Protein AF-A0AB35UE57-F1 (afdb_monomer)

Structure (mmCIF, N/CA/C/O backbone):
data_AF-A0AB35UE57-F1
#
_entry.id   AF-A0AB35UE57-F1
#
loop_
_atom_site.group_PDB
_atom_site.id
_atom_site.type_symbol
_atom_site.label_atom_id
_atom_site.label_alt_id
_atom_site.label_comp_id
_atom_site.label_asym_id
_atom_site.label_entity_id
_atom_site.label_seq_id
_atom_site.pdbx_PDB_ins_code
_atom_site.Cartn_x
_atom_site.Cartn_y
_atom_site.Cartn_z
_atom_site.occupancy
_atom_site.B_iso_or_equiv
_atom_site.auth_seq_id
_atom_site.auth_comp_id
_atom_site.auth_asym_id
_atom_site.auth_atom_id
_atom_site.pdbx_PDB_model_num
ATOM 1 N N . MET A 1 1 ? -10.756 21.171 -2.609 1.00 36.97 1 MET A N 1
ATOM 2 C CA . MET A 1 1 ? -9.828 20.360 -3.426 1.00 36.97 1 MET A CA 1
ATOM 3 C C . MET A 1 1 ? -8.433 20.462 -2.804 1.00 36.97 1 MET A C 1
ATOM 5 O O . MET A 1 1 ? -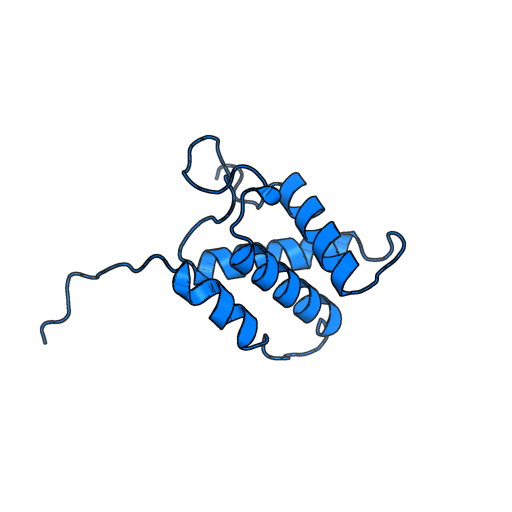7.517 20.958 -3.438 1.00 36.97 1 MET A O 1
ATOM 9 N N . GLY A 1 2 ? -8.303 20.120 -1.518 1.00 43.03 2 GLY A N 1
ATOM 10 C CA . GLY A 1 2 ? -7.042 20.273 -0.784 1.00 43.03 2 GLY A CA 1
ATOM 11 C C . GLY A 1 2 ? -6.183 19.039 -1.002 1.00 43.03 2 GLY A C 1
ATOM 12 O O . GLY A 1 2 ? -6.700 17.950 -0.810 1.00 43.03 2 GLY A O 1
ATOM 13 N N . GLU A 1 3 ? -4.960 19.218 -1.496 1.00 49.31 3 GLU A N 1
ATOM 14 C CA . GLU A 1 3 ? -3.816 18.286 -1.436 1.00 49.31 3 GLU A CA 1
ATOM 15 C C . GLU A 1 3 ? -4.163 16.783 -1.299 1.00 49.31 3 GLU A C 1
ATOM 17 O O . GLU A 1 3 ? -3.743 16.106 -0.371 1.00 49.31 3 GLU A O 1
ATOM 22 N N . GLN A 1 4 ? -4.962 16.242 -2.232 1.00 60.00 4 GLN A N 1
ATOM 23 C CA . GLN A 1 4 ? -5.557 14.893 -2.123 1.00 60.00 4 GLN A CA 1
ATOM 24 C C . GLN A 1 4 ? -4.578 13.747 -2.439 1.00 60.00 4 GLN A C 1
ATOM 26 O O . GLN A 1 4 ? -4.953 12.575 -2.406 1.00 60.00 4 GLN A O 1
ATOM 31 N N . GLY A 1 5 ? -3.336 14.068 -2.796 1.00 80.25 5 GLY A N 1
ATOM 32 C CA . GLY A 1 5 ? -2.329 13.092 -3.201 1.00 80.25 5 GLY A CA 1
ATOM 33 C C . GLY A 1 5 ? -1.622 12.455 -2.010 1.00 80.25 5 GLY A C 1
ATOM 34 O O . GLY A 1 5 ? -1.528 13.044 -0.940 1.00 80.25 5 GLY A O 1
ATOM 35 N N . VAL A 1 6 ? -1.096 11.248 -2.206 1.00 90.69 6 VAL A N 1
ATOM 36 C CA . VAL A 1 6 ? -0.137 10.648 -1.267 1.00 90.69 6 VAL A CA 1
ATOM 37 C C . VAL A 1 6 ? 1.059 11.606 -1.104 1.00 90.69 6 VAL A C 1
ATOM 39 O O . VAL A 1 6 ? 1.561 12.090 -2.125 1.00 90.69 6 VAL A O 1
ATOM 42 N N . PRO A 1 7 ? 1.537 11.893 0.123 1.00 92.81 7 PRO A N 1
ATOM 43 C CA . PRO A 1 7 ? 2.680 12.780 0.329 1.00 92.81 7 PRO A CA 1
ATOM 44 C C . PRO A 1 7 ? 3.923 12.301 -0.429 1.00 92.81 7 PRO A C 1
ATOM 46 O O . PRO A 1 7 ? 4.253 11.116 -0.410 1.00 92.81 7 PRO A O 1
ATOM 49 N N . VAL A 1 8 ? 4.654 13.224 -1.065 1.00 92.69 8 VAL A N 1
ATOM 50 C CA . VAL A 1 8 ? 5.826 12.880 -1.896 1.00 92.69 8 VAL A CA 1
ATOM 51 C C . VAL A 1 8 ? 6.929 12.160 -1.112 1.00 92.69 8 VAL A C 1
ATOM 53 O O . VAL A 1 8 ? 7.566 11.264 -1.657 1.00 92.69 8 VAL A O 1
ATOM 56 N N . GLY A 1 9 ? 7.116 12.501 0.170 1.00 94.25 9 GLY A N 1
ATOM 57 C CA . GLY A 1 9 ? 8.063 11.814 1.055 1.00 94.25 9 GLY A CA 1
ATOM 58 C C . GLY A 1 9 ? 7.691 10.346 1.264 1.00 94.25 9 GLY A C 1
ATOM 59 O O . GLY A 1 9 ? 8.524 9.470 1.061 1.00 94.25 9 GLY A O 1
ATOM 60 N N . VAL A 1 10 ? 6.408 10.067 1.518 1.00 95.94 10 VAL A N 1
ATOM 61 C CA . VAL A 1 10 ? 5.905 8.691 1.639 1.00 95.94 10 VAL A CA 1
ATOM 62 C C . VAL A 1 10 ? 6.071 7.925 0.328 1.00 95.94 10 VAL A C 1
ATOM 64 O O . VAL A 1 10 ? 6.476 6.765 0.340 1.00 95.94 10 VAL A O 1
ATOM 67 N N . ILE A 1 11 ? 5.788 8.557 -0.819 1.00 96.75 11 ILE A N 1
ATOM 68 C CA . ILE A 1 11 ? 6.014 7.916 -2.123 1.00 96.75 11 ILE A CA 1
ATOM 69 C C . ILE A 1 11 ? 7.495 7.553 -2.278 1.00 96.75 11 ILE A C 1
ATOM 71 O O . ILE A 1 11 ? 7.797 6.452 -2.728 1.00 96.75 11 ILE A O 1
ATOM 75 N N . ALA A 1 12 ? 8.419 8.440 -1.901 1.00 96.44 12 ALA A N 1
ATOM 76 C CA . ALA A 1 12 ? 9.853 8.179 -1.998 1.00 96.44 12 ALA A CA 1
ATOM 77 C C . ALA A 1 12 ? 10.300 7.008 -1.101 1.00 96.44 12 ALA A C 1
ATOM 79 O O . ALA A 1 12 ? 11.072 6.160 -1.550 1.00 96.44 12 ALA A O 1
ATOM 80 N N . GLU A 1 13 ? 9.777 6.919 0.122 1.00 97.31 13 GLU A N 1
ATOM 81 C CA . GLU A 1 13 ? 10.051 5.818 1.059 1.00 97.31 13 GLU A CA 1
ATOM 82 C C . GLU A 1 13 ? 9.481 4.481 0.548 1.00 97.31 13 GLU A C 1
ATOM 84 O O . GLU A 1 13 ? 10.183 3.467 0.523 1.00 97.31 13 GLU A O 1
ATOM 89 N N . ALA A 1 14 ? 8.256 4.483 0.016 1.00 97.25 14 ALA A N 1
ATOM 90 C CA . ALA A 1 14 ? 7.662 3.305 -0.618 1.00 97.25 14 ALA A CA 1
ATOM 91 C C . ALA A 1 14 ? 8.426 2.870 -1.886 1.00 97.25 14 ALA A C 1
ATOM 93 O O . ALA A 1 14 ? 8.593 1.672 -2.139 1.00 97.25 14 ALA A O 1
ATOM 94 N N . VAL A 1 15 ? 8.938 3.827 -2.673 1.00 97.88 15 VAL A N 1
ATOM 95 C CA . VAL A 1 15 ? 9.823 3.548 -3.815 1.00 97.88 15 VAL A CA 1
ATOM 96 C C . VAL A 1 15 ? 11.108 2.879 -3.339 1.00 97.88 15 VAL A C 1
ATOM 98 O O . VAL A 1 15 ? 11.517 1.893 -3.949 1.00 97.88 15 VAL A O 1
ATOM 101 N N . ALA A 1 16 ? 11.730 3.359 -2.260 1.00 96.75 16 ALA A N 1
ATOM 102 C CA . ALA A 1 16 ? 12.938 2.744 -1.710 1.00 96.75 16 ALA A CA 1
ATOM 103 C C . ALA A 1 16 ? 12.695 1.275 -1.314 1.00 96.75 16 ALA A C 1
ATOM 105 O O . ALA A 1 16 ? 13.428 0.397 -1.771 1.00 96.75 16 ALA A O 1
ATOM 106 N N . ALA A 1 17 ? 11.610 0.995 -0.585 1.00 97.19 17 ALA A N 1
ATOM 107 C CA . ALA A 1 17 ? 11.230 -0.369 -0.208 1.00 97.19 17 ALA A CA 1
ATOM 108 C C . ALA A 1 17 ? 10.941 -1.267 -1.429 1.00 97.19 17 ALA A C 1
ATOM 110 O O . ALA A 1 17 ? 11.347 -2.428 -1.485 1.00 97.19 17 ALA A O 1
ATOM 111 N N . THR A 1 18 ? 10.267 -0.730 -2.450 1.00 98.06 18 THR A N 1
ATOM 112 C CA . THR A 1 18 ? 9.941 -1.483 -3.675 1.00 98.06 18 THR A CA 1
ATOM 113 C C . THR A 1 18 ? 11.190 -1.813 -4.486 1.00 98.06 18 THR A C 1
ATOM 115 O O . THR A 1 18 ? 11.318 -2.917 -5.015 1.00 98.06 18 THR A O 1
ATOM 118 N N . ARG A 1 19 ? 12.146 -0.883 -4.560 1.00 97.38 19 ARG A N 1
ATOM 119 C CA . ARG A 1 19 ? 13.429 -1.114 -5.235 1.00 97.38 19 ARG A CA 1
ATOM 120 C C . ARG A 1 19 ? 14.250 -2.199 -4.561 1.00 97.38 19 ARG A C 1
ATOM 122 O O . ARG A 1 19 ? 14.887 -2.973 -5.268 1.00 97.38 19 ARG A O 1
ATOM 129 N N . GLU A 1 20 ? 14.224 -2.259 -3.233 1.00 96.50 20 GLU A N 1
ATOM 130 C CA . GLU A 1 20 ? 14.887 -3.321 -2.476 1.00 96.50 20 GLU A CA 1
ATOM 131 C C . GLU A 1 20 ? 14.329 -4.698 -2.862 1.00 96.50 20 GLU A C 1
ATOM 133 O O . GLU A 1 20 ? 15.094 -5.602 -3.205 1.00 96.50 20 GLU A O 1
ATOM 138 N N . VAL A 1 21 ? 12.999 -4.835 -2.920 1.00 95.25 21 VAL A N 1
ATOM 139 C CA . VAL A 1 21 ? 12.333 -6.081 -3.339 1.00 95.25 21 VAL A CA 1
ATOM 140 C C . VAL A 1 21 ? 12.676 -6.460 -4.782 1.00 95.25 21 VAL A C 1
ATOM 142 O O . VAL A 1 21 ? 13.000 -7.618 -5.050 1.00 95.25 21 VAL A O 1
ATOM 145 N N . LEU A 1 22 ? 12.638 -5.493 -5.701 1.00 96.12 22 LEU A N 1
ATOM 146 C CA . LEU A 1 22 ? 12.939 -5.706 -7.122 1.00 96.12 22 LEU A CA 1
ATOM 147 C C . LEU A 1 22 ? 14.444 -5.820 -7.418 1.00 96.12 22 LEU A C 1
ATOM 149 O O . LEU A 1 22 ? 14.822 -6.112 -8.551 1.00 96.12 22 LEU A O 1
ATOM 153 N N . ARG A 1 23 ? 15.309 -5.586 -6.420 1.00 96.38 23 ARG A N 1
ATOM 154 C CA . ARG A 1 23 ? 16.774 -5.522 -6.565 1.00 96.38 23 ARG A CA 1
ATOM 155 C C . ARG A 1 23 ? 17.222 -4.541 -7.658 1.00 96.38 23 ARG A C 1
ATOM 157 O O . ARG A 1 23 ? 18.132 -4.830 -8.430 1.00 96.38 23 ARG A O 1
ATOM 164 N N . LEU A 1 24 ? 16.565 -3.383 -7.736 1.00 94.44 24 LEU A N 1
ATOM 165 C CA . LEU A 1 24 ? 16.864 -2.355 -8.735 1.00 94.44 24 LEU A CA 1
ATOM 166 C C . LEU A 1 24 ? 17.958 -1.398 -8.258 1.00 94.44 24 LEU A C 1
ATOM 168 O O . LEU A 1 24 ? 17.843 -0.762 -7.207 1.00 94.44 24 LEU A O 1
ATOM 172 N N . GLU A 1 25 ? 18.947 -1.168 -9.116 1.00 91.56 25 GLU A N 1
ATOM 173 C CA . GLU A 1 25 ? 20.021 -0.186 -8.932 1.00 91.56 25 GLU A CA 1
ATOM 174 C C . GLU A 1 25 ? 19.817 1.044 -9.846 1.00 91.56 25 GLU A C 1
ATOM 176 O O . GLU A 1 25 ? 19.084 0.992 -10.833 1.00 91.56 25 GLU A O 1
ATOM 181 N N . GLY A 1 26 ? 20.400 2.199 -9.506 1.00 88.56 26 GLY A N 1
ATOM 182 C CA . GLY A 1 26 ? 20.331 3.417 -10.339 1.00 88.56 26 GLY A CA 1
ATOM 183 C C . GLY A 1 26 ? 18.976 4.149 -10.344 1.00 88.56 26 GLY A C 1
ATOM 184 O O . GLY A 1 26 ? 18.132 3.914 -9.498 1.00 88.56 26 GLY A O 1
ATOM 185 N N . SER A 1 27 ? 18.740 5.088 -11.263 1.00 86.50 27 SER A N 1
ATOM 186 C CA . SER A 1 27 ? 17.525 5.938 -11.262 1.00 86.50 27 SER A CA 1
ATOM 187 C C . SER A 1 27 ? 16.694 5.868 -12.544 1.00 86.50 27 SER A C 1
ATOM 189 O O . SER A 1 27 ? 15.670 6.551 -12.653 1.00 86.50 27 SER A O 1
ATOM 191 N N . ALA A 1 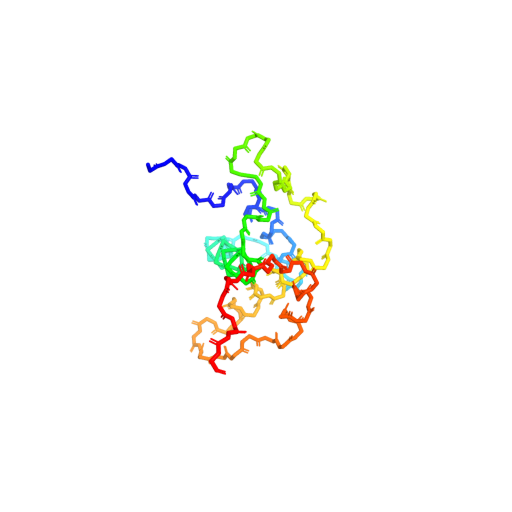28 ? 17.096 5.020 -13.496 1.00 82.25 28 ALA A N 1
ATOM 192 C CA . ALA A 1 28 ? 16.248 4.670 -14.625 1.00 82.25 28 ALA A CA 1
ATOM 193 C C . ALA A 1 28 ? 14.912 4.150 -14.066 1.00 82.25 28 ALA A C 1
ATOM 195 O O . ALA A 1 28 ? 14.897 3.370 -13.123 1.00 82.25 28 ALA A O 1
ATOM 196 N N . GLU A 1 29 ? 13.792 4.666 -14.570 1.00 91.69 29 GLU A N 1
ATOM 197 C CA . GLU A 1 29 ? 12.430 4.314 -14.125 1.00 91.69 29 GLU A CA 1
ATOM 198 C C . GLU A 1 29 ? 11.976 4.856 -12.754 1.00 91.69 29 GLU A C 1
ATOM 200 O O . GLU A 1 29 ? 10.866 4.541 -12.324 1.00 91.69 29 GLU A O 1
ATOM 205 N N . ALA A 1 30 ?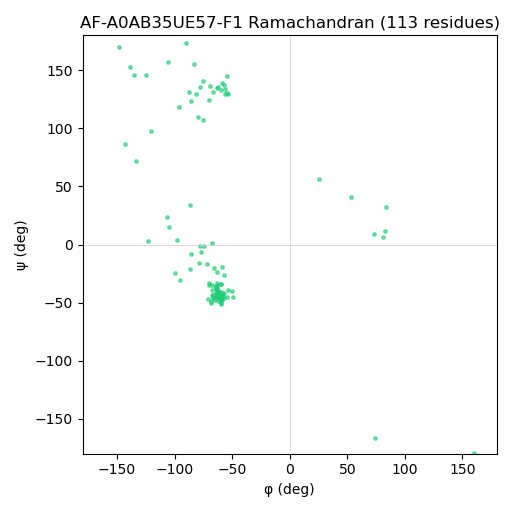 12.721 5.761 -12.105 1.00 93.12 30 ALA A N 1
ATOM 206 C CA . ALA A 1 30 ? 12.283 6.378 -10.841 1.00 93.12 30 ALA A CA 1
ATOM 207 C C . ALA A 1 30 ? 10.882 7.024 -10.933 1.00 93.12 30 ALA A C 1
ATOM 209 O O . ALA A 1 30 ? 10.060 6.884 -10.028 1.00 93.12 30 ALA A O 1
ATOM 210 N N . ALA A 1 31 ? 10.575 7.674 -12.060 1.00 94.19 31 ALA A N 1
ATOM 211 C CA . ALA A 1 31 ? 9.260 8.269 -12.297 1.00 94.19 31 ALA A CA 1
ATOM 212 C C . ALA A 1 31 ? 8.141 7.222 -12.446 1.00 94.19 31 ALA A C 1
ATOM 214 O O . ALA A 1 31 ? 7.009 7.470 -12.033 1.00 94.19 31 ALA A O 1
ATOM 215 N N . LEU A 1 32 ? 8.438 6.060 -13.040 1.00 95.69 32 LEU A N 1
ATOM 216 C CA . LEU A 1 32 ? 7.479 4.961 -13.148 1.00 95.69 32 LEU A CA 1
ATOM 217 C C . LEU A 1 32 ? 7.240 4.328 -11.775 1.00 95.69 32 LEU A C 1
ATOM 219 O O . LEU A 1 32 ? 6.085 4.183 -11.382 1.00 95.69 32 LEU A O 1
ATOM 223 N N . LEU A 1 33 ? 8.312 4.043 -11.030 1.00 96.94 33 LEU A N 1
ATOM 224 C CA . LEU A 1 33 ? 8.242 3.537 -9.658 1.00 96.94 33 LEU A CA 1
ATOM 225 C C . LEU A 1 33 ? 7.408 4.450 -8.754 1.00 96.94 33 LEU A C 1
ATOM 227 O O . LEU A 1 33 ? 6.527 3.966 -8.047 1.00 96.94 33 LEU A O 1
ATOM 231 N N . GLY A 1 34 ? 7.612 5.768 -8.834 1.00 97.12 34 GLY A N 1
ATOM 232 C CA . GLY A 1 34 ? 6.805 6.736 -8.089 1.00 97.12 34 GLY A CA 1
ATOM 233 C C . GLY A 1 34 ? 5.310 6.634 -8.407 1.00 97.12 34 GLY A C 1
ATOM 234 O O . GLY A 1 34 ? 4.485 6.627 -7.493 1.00 97.12 34 GLY A O 1
ATOM 235 N N . ARG A 1 35 ? 4.946 6.479 -9.689 1.00 96.94 35 ARG A N 1
ATOM 236 C CA . ARG A 1 35 ? 3.541 6.310 -10.100 1.00 96.94 35 ARG A CA 1
ATOM 237 C C . ARG A 1 35 ? 2.933 5.003 -9.593 1.00 96.94 35 ARG A C 1
ATOM 239 O O . ARG A 1 35 ? 1.825 5.039 -9.063 1.00 96.94 35 ARG A O 1
ATOM 246 N N . VAL A 1 36 ? 3.628 3.871 -9.728 1.00 97.00 36 VAL A N 1
ATOM 247 C CA . VAL A 1 36 ? 3.085 2.572 -9.280 1.00 97.00 36 VAL A CA 1
ATOM 248 C C . VAL A 1 36 ? 3.020 2.468 -7.755 1.00 97.00 36 VAL A C 1
ATOM 250 O O . VAL A 1 36 ? 2.060 1.902 -7.242 1.00 97.00 36 VAL A O 1
ATOM 253 N N . CYS A 1 37 ? 3.956 3.078 -7.018 1.00 98.12 37 CYS A N 1
ATOM 254 C CA . CYS A 1 37 ? 3.891 3.142 -5.553 1.00 98.12 37 CYS A CA 1
ATOM 255 C C . CYS A 1 37 ? 2.713 4.003 -5.086 1.00 98.12 37 CYS A C 1
ATOM 257 O O . CYS A 1 37 ? 1.947 3.580 -4.222 1.00 98.12 37 CYS A O 1
ATOM 259 N N . ALA A 1 38 ? 2.506 5.175 -5.698 1.00 97.25 38 ALA A N 1
ATOM 260 C CA . ALA A 1 38 ? 1.338 6.004 -5.410 1.00 97.25 38 ALA A CA 1
ATOM 261 C C . ALA A 1 38 ? 0.025 5.256 -5.705 1.00 97.25 38 ALA A C 1
ATOM 263 O O . ALA A 1 38 ? -0.891 5.275 -4.883 1.00 97.25 38 ALA A O 1
ATOM 264 N N . ALA A 1 39 ? -0.054 4.546 -6.836 1.00 96.56 39 ALA A N 1
ATOM 265 C CA . ALA A 1 39 ? -1.213 3.724 -7.176 1.00 96.56 39 ALA A CA 1
ATOM 266 C C . ALA A 1 39 ? -1.438 2.596 -6.156 1.00 96.56 39 ALA A C 1
ATOM 268 O O . ALA A 1 39 ? -2.561 2.410 -5.696 1.00 96.56 39 ALA A O 1
ATOM 269 N N . ALA A 1 40 ? -0.385 1.882 -5.751 1.00 98.00 40 ALA A N 1
ATOM 270 C CA . ALA A 1 40 ? -0.479 0.808 -4.768 1.00 98.00 40 ALA A CA 1
ATOM 271 C C . ALA A 1 40 ? -0.967 1.307 -3.396 1.00 98.00 40 ALA A C 1
ATOM 273 O O . ALA A 1 40 ? -1.801 0.651 -2.770 1.00 98.00 40 ALA A O 1
ATOM 274 N N . ILE A 1 41 ? -0.509 2.485 -2.958 1.00 98.06 41 ILE A N 1
ATOM 275 C CA . ILE A 1 41 ? -0.990 3.134 -1.730 1.00 98.06 41 ILE A CA 1
ATOM 276 C C . ILE A 1 41 ? -2.480 3.462 -1.849 1.00 98.06 41 ILE A C 1
ATOM 278 O O . ILE A 1 41 ? -3.253 3.086 -0.973 1.00 98.06 41 ILE A O 1
ATOM 282 N N . LEU A 1 42 ? -2.910 4.088 -2.947 1.00 96.62 42 LEU A N 1
ATOM 283 C CA . LEU A 1 42 ? -4.323 4.428 -3.157 1.00 96.62 42 LEU A CA 1
ATOM 284 C C . LEU A 1 42 ? -5.219 3.180 -3.233 1.00 96.62 42 LEU A C 1
ATOM 286 O O . LEU A 1 42 ? -6.323 3.175 -2.688 1.00 96.62 42 LEU A O 1
ATOM 290 N N . VAL A 1 43 ? -4.744 2.103 -3.863 1.00 97.06 43 VAL A N 1
ATOM 291 C CA . VAL A 1 43 ? -5.450 0.812 -3.899 1.00 97.06 43 VAL A CA 1
ATOM 292 C C . VAL A 1 43 ? -5.562 0.212 -2.496 1.00 97.06 43 VAL A C 1
ATOM 294 O O . VAL A 1 43 ? -6.630 -0.280 -2.127 1.00 97.06 43 VAL A O 1
ATOM 297 N N . CYS A 1 44 ? -4.497 0.283 -1.694 1.00 98.06 44 CYS A N 1
ATOM 298 C CA . CYS A 1 44 ? -4.530 -0.144 -0.300 1.00 98.06 44 CYS A CA 1
ATOM 299 C C . CYS A 1 44 ? -5.564 0.660 0.496 1.00 98.06 44 CYS A C 1
ATOM 301 O O . CYS A 1 44 ? -6.439 0.064 1.121 1.00 98.06 44 CYS A O 1
ATOM 303 N N . GLU A 1 45 ? -5.527 1.992 0.410 1.00 96.50 45 GLU A N 1
ATOM 304 C CA . GLU A 1 45 ? -6.467 2.894 1.088 1.00 96.50 45 GLU A CA 1
ATOM 305 C C . GLU A 1 45 ? -7.924 2.602 0.706 1.00 96.50 45 GLU A C 1
ATOM 307 O O . GLU A 1 45 ? -8.800 2.546 1.576 1.00 96.50 45 GLU A O 1
ATOM 312 N N . ALA A 1 46 ? -8.188 2.339 -0.576 1.00 95.81 46 ALA A N 1
ATOM 313 C CA . ALA A 1 46 ? -9.507 1.932 -1.052 1.00 95.81 46 ALA A CA 1
ATOM 314 C C . ALA A 1 46 ? -9.945 0.583 -0.459 1.00 95.81 46 ALA A C 1
ATOM 316 O O . ALA A 1 46 ? -11.093 0.431 -0.037 1.00 95.81 46 ALA A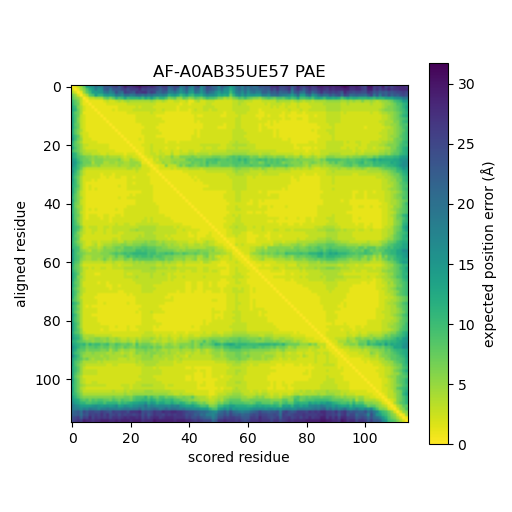 O 1
ATOM 317 N N . PHE A 1 47 ? -9.035 -0.390 -0.382 1.00 96.56 47 PHE A N 1
ATOM 318 C CA . PHE A 1 47 ? -9.317 -1.705 0.188 1.00 96.56 47 PHE A CA 1
ATOM 319 C C . PHE A 1 47 ? -9.571 -1.648 1.703 1.00 96.56 47 PHE A C 1
ATOM 321 O O . PHE A 1 47 ? -10.506 -2.292 2.199 1.00 96.56 47 PHE A O 1
ATOM 328 N N . VAL A 1 48 ? -8.754 -0.883 2.439 1.00 95.94 48 VAL A N 1
ATOM 329 C CA . VAL A 1 48 ? -8.874 -0.731 3.897 1.00 95.94 48 VAL A CA 1
ATOM 330 C C . VAL A 1 48 ? -9.978 0.244 4.309 1.00 95.94 48 VAL A C 1
ATOM 332 O O . VAL A 1 48 ? -10.413 0.216 5.457 1.00 95.94 48 VAL A O 1
ATOM 335 N N . GLY A 1 49 ? -10.480 1.074 3.393 1.00 94.81 49 GLY A N 1
ATOM 336 C CA . GLY A 1 49 ? -11.569 2.015 3.655 1.00 94.81 49 GLY A CA 1
ATOM 337 C C . GLY A 1 49 ? -11.115 3.338 4.284 1.00 94.81 49 GLY A C 1
ATOM 338 O O . GLY A 1 49 ? -11.845 3.914 5.093 1.00 94.81 49 GLY A O 1
ATOM 339 N N . GLY A 1 50 ? -9.915 3.820 3.954 1.00 92.88 50 GLY A N 1
ATOM 340 C CA . GLY A 1 50 ? -9.442 5.169 4.284 1.00 92.88 50 GLY A CA 1
ATOM 341 C C . GLY A 1 50 ? -7.921 5.307 4.240 1.00 92.88 50 GLY A C 1
ATOM 342 O O . GLY A 1 50 ? -7.219 4.340 3.966 1.00 92.88 50 GLY A O 1
ATOM 343 N N . ALA A 1 51 ? -7.423 6.510 4.535 1.00 94.31 51 ALA A N 1
ATOM 344 C CA . ALA A 1 51 ? -5.998 6.820 4.465 1.00 94.31 51 ALA A CA 1
ATOM 345 C C . ALA A 1 51 ? -5.159 5.919 5.387 1.00 94.31 51 ALA A C 1
ATOM 347 O O . ALA A 1 51 ? -5.572 5.638 6.522 1.00 94.31 51 ALA A O 1
ATOM 348 N N . ILE A 1 52 ? -4.00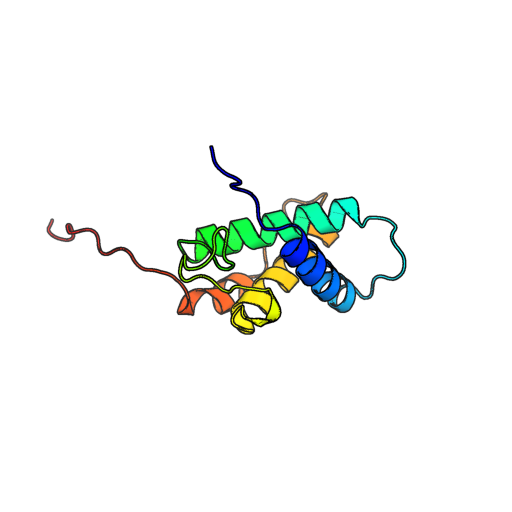0 5.481 4.882 1.00 95.75 52 ILE A N 1
ATOM 349 C CA . ILE A 1 52 ? -2.994 4.730 5.653 1.00 95.75 52 ILE A CA 1
ATOM 350 C C . ILE A 1 52 ? -1.854 5.632 6.129 1.00 95.75 52 ILE A C 1
ATOM 352 O O . ILE A 1 52 ? -1.254 5.336 7.156 1.00 95.75 52 ILE A O 1
ATOM 356 N N . VAL A 1 53 ? -1.617 6.751 5.436 1.00 95.12 53 VAL A N 1
ATOM 357 C CA . VAL A 1 53 ? -0.694 7.818 5.849 1.00 95.12 53 VAL A CA 1
ATOM 358 C C . VAL A 1 53 ? -1.400 9.167 5.889 1.00 95.12 53 VAL A C 1
ATOM 360 O O . VAL A 1 53 ? -2.289 9.431 5.073 1.00 95.12 53 VAL A O 1
ATOM 363 N N . ALA A 1 54 ? -0.995 10.015 6.826 1.00 92.50 54 ALA A N 1
ATOM 364 C CA . ALA A 1 54 ? -1.609 11.305 7.072 1.00 92.50 54 ALA A CA 1
ATOM 365 C C . ALA A 1 54 ? -1.471 12.221 5.852 1.00 92.50 54 ALA A C 1
ATOM 367 O O . ALA A 1 54 ? -0.410 12.320 5.229 1.00 92.50 54 ALA A O 1
ATOM 368 N N . ARG A 1 55 ? -2.569 12.883 5.488 1.00 88.50 55 ARG A N 1
ATOM 369 C CA . ARG A 1 55 ? -2.582 13.983 4.507 1.00 88.50 55 ARG A CA 1
ATOM 370 C C . ARG A 1 55 ? -2.499 15.328 5.208 1.00 88.50 55 ARG A C 1
ATOM 372 O O . ARG A 1 55 ? -1.950 16.280 4.666 1.00 88.50 55 ARG A O 1
ATOM 379 N N . VAL A 1 56 ? -3.040 15.385 6.419 1.00 84.56 56 VAL A N 1
ATOM 380 C CA . VAL A 1 56 ? -2.975 16.536 7.313 1.00 84.56 56 VAL A CA 1
ATOM 381 C C . VAL A 1 56 ? -2.630 16.046 8.713 1.00 84.56 56 VAL A C 1
ATOM 383 O O . VAL A 1 56 ? -3.035 14.955 9.114 1.00 84.56 56 VAL A O 1
ATOM 386 N N . ALA A 1 57 ? -1.879 16.850 9.465 1.00 80.81 57 ALA A N 1
ATOM 387 C CA . ALA A 1 57 ? -1.495 16.497 10.827 1.00 80.81 57 ALA A CA 1
ATOM 388 C C . ALA A 1 57 ? -2.740 16.208 11.688 1.00 80.81 57 ALA A C 1
ATOM 390 O O . ALA A 1 57 ? -3.676 17.010 11.726 1.00 80.81 57 ALA A O 1
ATOM 391 N N . GLY A 1 58 ? -2.738 15.064 12.379 1.00 80.44 58 GLY A N 1
ATOM 392 C CA . GLY A 1 58 ? -3.815 14.669 13.290 1.00 80.44 58 GLY A CA 1
ATOM 393 C C . GLY A 1 58 ? -5.041 14.001 12.652 1.00 80.44 58 GLY A C 1
ATOM 394 O O . GLY A 1 58 ? -6.040 13.828 13.347 1.00 80.44 58 GLY A O 1
ATOM 395 N N . ASP A 1 59 ? -5.000 13.587 11.378 1.00 85.00 59 ASP A N 1
ATOM 396 C CA . ASP A 1 59 ? -6.112 12.855 10.733 1.00 85.00 59 ASP A CA 1
ATOM 397 C C . ASP A 1 59 ? -6.258 11.379 11.171 1.00 85.00 59 ASP A C 1
ATOM 399 O O . ASP A 1 59 ? -7.187 10.684 10.750 1.00 85.00 59 ASP A O 1
ATOM 403 N N . GLY A 1 60 ? -5.369 10.905 12.050 1.00 84.88 60 GLY A N 1
ATOM 404 C CA . GLY A 1 60 ? -5.395 9.559 12.622 1.00 84.88 60 GLY A CA 1
ATOM 405 C C . GLY A 1 60 ? -4.807 8.469 11.722 1.00 84.88 60 GLY A C 1
ATOM 406 O O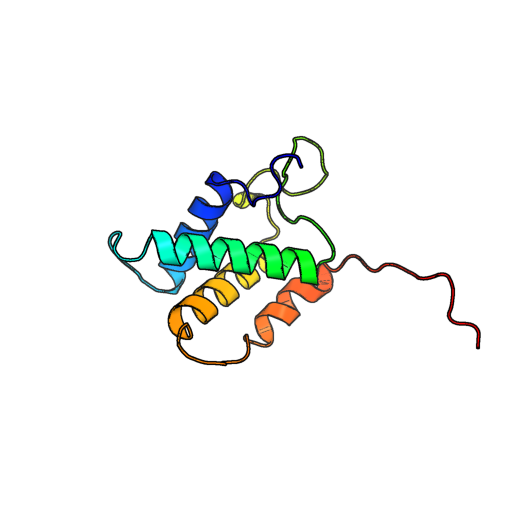 . GLY A 1 60 ? -4.907 7.289 12.070 1.00 84.88 60 GLY A O 1
ATOM 407 N N . ALA A 1 61 ? -4.212 8.827 10.581 1.00 92.62 61 ALA A N 1
ATOM 408 C CA . ALA A 1 61 ? -3.373 7.931 9.791 1.00 92.62 61 ALA A CA 1
ATOM 409 C C . ALA A 1 61 ? -1.892 8.029 10.217 1.00 92.62 61 ALA A C 1
ATOM 411 O O . ALA A 1 61 ? -1.525 8.845 11.061 1.00 92.62 61 ALA A O 1
ATOM 412 N N . ALA A 1 62 ? -1.033 7.162 9.672 1.00 94.88 62 ALA A N 1
ATOM 413 C CA . ALA A 1 62 ? 0.388 7.151 10.016 1.00 94.88 62 ALA A CA 1
ATOM 414 C C . ALA A 1 62 ? 1.092 8.432 9.535 1.00 94.88 62 ALA A C 1
ATOM 416 O O . ALA A 1 62 ? 0.963 8.810 8.375 1.00 94.88 62 ALA A O 1
ATOM 417 N N . GLU A 1 63 ? 1.864 9.094 10.397 1.00 92.62 63 GLU A N 1
ATOM 418 C CA . GLU A 1 63 ? 2.528 10.361 10.038 1.00 92.62 63 GLU A CA 1
ATOM 419 C C . GLU A 1 63 ? 3.704 10.191 9.060 1.00 92.62 63 GLU A C 1
ATOM 421 O O . GLU A 1 63 ? 4.122 11.150 8.415 1.00 92.62 63 GLU A O 1
ATOM 426 N N . SER A 1 64 ? 4.218 8.971 8.915 1.00 93.00 64 SER A N 1
ATOM 427 C CA . SER A 1 64 ? 5.296 8.607 7.993 1.00 93.00 64 SER A CA 1
ATOM 428 C C . SER A 1 64 ? 5.119 7.173 7.496 1.00 93.00 64 SER A C 1
ATOM 430 O O . SER A 1 64 ? 4.293 6.424 8.030 1.00 93.00 64 SER A O 1
ATOM 432 N N . TRP A 1 65 ? 5.902 6.769 6.490 1.00 95.56 65 TRP A N 1
ATOM 433 C CA . TRP A 1 65 ? 5.906 5.382 6.024 1.00 95.56 65 TRP A CA 1
ATOM 434 C C . TRP A 1 65 ? 6.302 4.400 7.132 1.00 95.56 65 TRP A C 1
ATOM 436 O O . TRP A 1 65 ? 5.652 3.372 7.295 1.00 95.56 65 TRP A O 1
ATOM 446 N N . ASP A 1 66 ? 7.296 4.751 7.951 1.00 95.44 66 ASP A N 1
ATOM 447 C CA . ASP A 1 66 ? 7.769 3.916 9.065 1.00 95.44 66 ASP A CA 1
ATOM 448 C C . ASP A 1 66 ? 6.703 3.686 10.150 1.00 95.44 66 ASP A C 1
ATOM 450 O O . ASP A 1 66 ? 6.758 2.702 10.888 1.00 95.44 66 ASP A O 1
ATOM 454 N N . ALA A 1 67 ? 5.716 4.581 10.251 1.00 96.19 67 ALA A N 1
ATOM 455 C CA . ALA A 1 67 ? 4.592 4.446 11.174 1.00 96.19 67 ALA A CA 1
ATOM 456 C C . ALA A 1 67 ? 3.432 3.602 10.603 1.00 96.19 67 ALA A C 1
ATOM 458 O O . ALA A 1 67 ? 2.488 3.278 11.332 1.00 96.19 67 ALA A O 1
ATOM 459 N N . VAL A 1 68 ? 3.471 3.226 9.318 1.00 97.44 68 VAL A N 1
ATOM 460 C CA . VAL A 1 68 ? 2.483 2.319 8.716 1.00 97.44 68 VAL A CA 1
ATOM 461 C C . VAL A 1 68 ? 2.678 0.913 9.296 1.00 97.44 68 VAL A C 1
ATOM 463 O O . VAL A 1 68 ? 3.807 0.427 9.367 1.00 97.44 68 VAL A O 1
ATOM 466 N N . PRO A 1 69 ? 1.605 0.188 9.672 1.00 97.88 69 PRO A N 1
ATOM 467 C CA . PRO A 1 69 ? 1.742 -1.189 10.131 1.00 97.88 69 PRO A CA 1
ATOM 468 C C . PRO A 1 69 ? 2.495 -2.053 9.113 1.00 97.88 69 PRO A C 1
ATOM 470 O O . PRO A 1 69 ? 2.114 -2.106 7.943 1.00 97.88 69 PRO A O 1
ATOM 473 N N 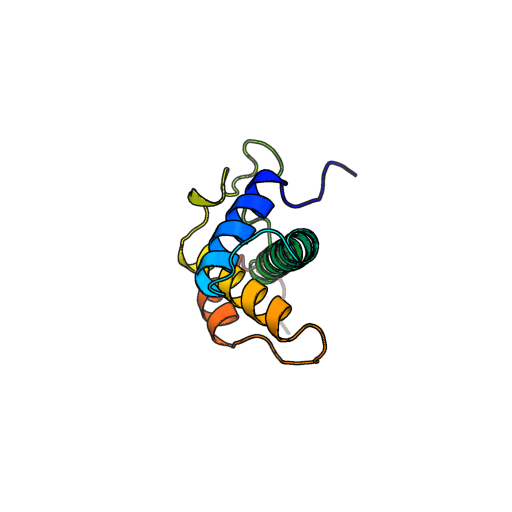. ALA A 1 70 ? 3.522 -2.779 9.562 1.00 97.81 70 ALA A N 1
ATOM 474 C CA . ALA A 1 70 ? 4.411 -3.537 8.677 1.00 97.81 70 ALA A CA 1
ATOM 475 C C . ALA A 1 70 ? 3.687 -4.455 7.662 1.00 97.81 70 ALA A C 1
ATOM 477 O O . ALA A 1 70 ? 4.085 -4.460 6.497 1.00 97.81 70 ALA A O 1
ATOM 478 N N . PRO A 1 71 ? 2.593 -5.175 8.006 1.00 98.19 71 PRO A N 1
ATOM 479 C CA . PRO A 1 71 ? 1.846 -5.960 7.017 1.00 98.19 71 PRO A CA 1
ATOM 480 C C . PRO A 1 71 ? 1.202 -5.110 5.911 1.00 98.19 71 PRO A C 1
ATOM 482 O O . PRO A 1 71 ? 1.136 -5.536 4.758 1.00 98.19 71 PRO A O 1
ATOM 485 N N . VAL A 1 72 ? 0.741 -3.901 6.245 1.00 98.38 72 VAL A N 1
ATOM 486 C CA . VAL A 1 72 ? 0.146 -2.959 5.287 1.00 98.38 72 VAL A CA 1
ATOM 487 C C . VAL A 1 72 ? 1.213 -2.450 4.326 1.00 98.38 72 VAL A C 1
ATOM 489 O O . VAL A 1 72 ? 1.023 -2.568 3.112 1.00 98.38 72 VAL A O 1
ATOM 492 N N . ALA A 1 73 ? 2.344 -1.978 4.863 1.00 98.38 73 ALA A N 1
ATOM 493 C CA . ALA A 1 73 ? 3.494 -1.534 4.078 1.00 98.38 73 ALA A CA 1
ATOM 494 C C . ALA A 1 73 ? 4.003 -2.653 3.155 1.00 98.38 73 ALA A C 1
ATOM 496 O O . ALA A 1 73 ? 4.151 -2.441 1.955 1.00 98.38 73 ALA A O 1
ATOM 497 N N . GLN A 1 74 ? 4.144 -3.879 3.673 1.00 98.38 74 GLN A N 1
ATOM 498 C CA . GLN A 1 74 ? 4.542 -5.045 2.883 1.00 98.38 74 GLN A CA 1
ATOM 499 C C . GLN A 1 74 ? 3.578 -5.325 1.722 1.00 98.38 74 GLN A C 1
ATOM 501 O O . GLN A 1 74 ? 4.020 -5.582 0.603 1.00 98.38 74 GLN A O 1
ATOM 506 N N . GLY A 1 75 ? 2.263 -5.271 1.958 1.00 98.38 75 GLY A N 1
ATOM 507 C CA . GLY A 1 75 ? 1.275 -5.483 0.899 1.00 98.38 75 GLY A CA 1
ATOM 508 C C . GLY A 1 75 ? 1.339 -4.409 -0.191 1.00 98.38 75 GLY A C 1
ATOM 509 O O . GLY A 1 75 ? 1.213 -4.734 -1.371 1.00 98.38 75 GLY A O 1
ATOM 510 N N . VAL A 1 76 ? 1.600 -3.152 0.182 1.00 98.44 76 VAL A N 1
ATOM 511 C CA . VAL A 1 76 ? 1.825 -2.056 -0.776 1.00 98.44 76 VAL A CA 1
ATOM 512 C C . VAL A 1 76 ? 3.090 -2.304 -1.596 1.00 98.44 76 VAL A C 1
ATOM 514 O O . VAL A 1 76 ? 3.020 -2.234 -2.821 1.00 98.44 76 VAL A O 1
ATOM 517 N N . THR A 1 77 ? 4.208 -2.662 -0.960 1.00 98.44 77 THR A N 1
ATOM 518 C CA . THR A 1 77 ? 5.471 -2.978 -1.647 1.00 98.44 77 THR A CA 1
ATOM 519 C C . THR A 1 77 ? 5.301 -4.140 -2.631 1.00 98.44 77 THR A C 1
ATOM 521 O O . THR A 1 77 ? 5.732 -4.054 -3.780 1.00 98.44 77 THR A O 1
ATOM 524 N N . MET A 1 78 ? 4.611 -5.212 -2.223 1.00 98.25 78 MET A N 1
ATOM 525 C CA . MET A 1 78 ? 4.319 -6.359 -3.092 1.00 98.25 78 MET A CA 1
ATOM 526 C C . MET A 1 78 ? 3.431 -5.985 -4.282 1.00 98.25 78 MET A C 1
ATOM 528 O O . MET A 1 78 ? 3.674 -6.449 -5.396 1.00 98.25 78 MET A O 1
ATOM 532 N N . LEU A 1 79 ? 2.405 -5.156 -4.065 1.00 98.44 79 LEU A N 1
ATOM 533 C CA . LEU A 1 79 ? 1.549 -4.685 -5.150 1.00 98.44 79 LEU A CA 1
ATOM 534 C C . LEU A 1 79 ? 2.320 -3.776 -6.112 1.00 98.44 79 LEU A C 1
ATOM 536 O O . LEU A 1 79 ? 2.204 -3.946 -7.321 1.00 98.44 79 LEU A O 1
ATOM 540 N N . ALA A 1 80 ? 3.115 -2.839 -5.597 1.00 98.19 80 ALA A N 1
ATOM 541 C CA . ALA A 1 80 ? 3.915 -1.935 -6.418 1.00 98.19 80 ALA A CA 1
ATOM 542 C C . ALA A 1 80 ? 4.920 -2.705 -7.288 1.00 98.19 80 ALA A C 1
ATOM 544 O O . ALA A 1 80 ? 5.001 -2.445 -8.488 1.00 98.19 80 ALA A O 1
ATOM 545 N N . ALA A 1 81 ? 5.616 -3.692 -6.713 1.00 97.88 81 ALA A N 1
ATOM 546 C CA . ALA A 1 81 ? 6.503 -4.590 -7.452 1.00 97.88 81 ALA A CA 1
ATOM 547 C C . ALA A 1 81 ? 5.749 -5.352 -8.555 1.00 97.88 81 ALA A C 1
ATOM 549 O O . ALA A 1 81 ? 6.173 -5.365 -9.707 1.00 97.88 81 ALA A O 1
ATOM 550 N N . HIS A 1 82 ? 4.576 -5.906 -8.234 1.00 97.56 82 HIS A N 1
ATOM 551 C CA . HIS A 1 82 ? 3.748 -6.604 -9.216 1.00 97.56 82 HIS A CA 1
ATOM 552 C C . HIS A 1 82 ? 3.318 -5.696 -10.380 1.00 97.56 82 HIS A C 1
ATOM 554 O O . HIS A 1 82 ? 3.474 -6.085 -11.537 1.00 97.56 82 HIS A O 1
ATOM 560 N N . LEU A 1 83 ? 2.821 -4.488 -10.086 1.00 96.69 83 LEU A N 1
ATOM 561 C CA . LEU A 1 83 ? 2.405 -3.504 -11.093 1.00 96.69 83 LEU A CA 1
ATOM 562 C C . LEU A 1 83 ? 3.576 -3.031 -11.961 1.00 96.69 83 LEU A C 1
ATOM 564 O O . LEU A 1 83 ? 3.387 -2.730 -13.136 1.00 96.69 83 LEU A O 1
ATOM 568 N N . PHE A 1 84 ? 4.777 -2.954 -11.389 1.00 96.50 84 PHE A N 1
ATOM 569 C CA . PHE A 1 84 ? 5.982 -2.600 -12.126 1.00 96.50 84 PHE A CA 1
ATOM 570 C C . PHE A 1 84 ? 6.382 -3.688 -13.133 1.00 96.50 84 PHE A C 1
ATOM 572 O O . PHE A 1 84 ? 6.625 -3.371 -14.302 1.00 96.50 84 PHE A O 1
ATOM 579 N N . ASP A 1 85 ? 6.417 -4.949 -12.694 1.00 95.50 85 ASP A N 1
ATOM 580 C CA . ASP A 1 85 ? 6.815 -6.096 -13.522 1.00 95.50 85 ASP A CA 1
ATOM 581 C C . ASP A 1 85 ? 5.780 -6.428 -14.606 1.00 95.50 85 ASP A C 1
ATOM 583 O O . ASP A 1 85 ? 6.137 -6.822 -15.715 1.00 95.50 85 ASP A O 1
ATOM 587 N N . HIS A 1 86 ? 4.491 -6.244 -14.308 1.00 95.19 86 HIS A N 1
ATOM 588 C CA . HIS A 1 86 ? 3.379 -6.650 -15.176 1.00 95.19 86 HIS A CA 1
ATOM 589 C C . HIS A 1 86 ? 2.692 -5.462 -15.863 1.00 95.19 86 HIS A C 1
ATOM 591 O O . HIS A 1 86 ? 1.545 -5.572 -16.277 1.00 95.19 86 HIS A O 1
ATOM 597 N N . ARG A 1 87 ? 3.385 -4.328 -16.018 1.00 90.06 87 ARG A N 1
ATOM 598 C CA . ARG A 1 87 ? 2.830 -3.071 -16.566 1.00 90.06 87 ARG A CA 1
ATOM 599 C C . ARG A 1 87 ? 2.249 -3.151 -17.986 1.00 90.06 87 ARG A C 1
ATOM 601 O O . ARG A 1 87 ? 1.454 -2.297 -18.353 1.00 90.06 87 ARG A O 1
ATOM 608 N N . GLU A 1 88 ? 2.628 -4.170 -18.754 1.00 90.44 88 GLU A N 1
ATOM 609 C CA . GLU A 1 88 ? 2.142 -4.432 -20.121 1.00 90.44 88 GLU A CA 1
ATOM 610 C C . GLU A 1 88 ? 1.143 -5.609 -20.175 1.00 90.44 88 GLU A C 1
ATOM 612 O O . GLU A 1 88 ? 0.916 -6.195 -21.233 1.00 90.44 88 GLU A O 1
ATOM 617 N N . SER A 1 89 ? 0.600 -6.027 -19.029 1.00 90.62 89 SER A N 1
ATOM 618 C CA . SER A 1 89 ? -0.233 -7.223 -18.890 1.00 90.62 89 SER A CA 1
ATOM 619 C C . SER A 1 89 ? -1.419 -6.970 -17.963 1.00 90.62 89 SER A C 1
ATOM 621 O O . SER A 1 89 ? -1.328 -6.200 -17.012 1.00 90.62 89 SER A O 1
ATOM 623 N N . ASP A 1 90 ? -2.510 -7.703 -18.175 1.00 89.62 90 ASP A N 1
ATOM 624 C CA . ASP A 1 90 ? -3.682 -7.715 -17.291 1.00 89.62 90 ASP A CA 1
ATOM 625 C C . ASP A 1 90 ? -3.525 -8.731 -16.140 1.00 89.62 90 ASP A C 1
ATOM 627 O O . ASP A 1 90 ? -4.481 -9.394 -15.721 1.00 89.62 90 ASP A O 1
ATOM 631 N N . ALA A 1 91 ? -2.296 -8.917 -15.646 1.00 92.81 91 ALA A N 1
ATOM 632 C CA . ALA A 1 91 ? -2.015 -9.859 -14.571 1.00 92.81 91 ALA A CA 1
ATOM 633 C C . ALA A 1 91 ? -2.767 -9.466 -13.291 1.00 92.81 91 ALA A C 1
ATOM 635 O O . ALA A 1 91 ? -2.805 -8.307 -12.880 1.00 92.81 91 ALA A O 1
ATOM 636 N N . VAL A 1 92 ? -3.377 -10.459 -12.644 1.00 92.19 92 VAL A N 1
ATOM 637 C CA . VAL A 1 92 ? -4.149 -10.229 -11.422 1.00 92.19 92 VAL A CA 1
ATOM 638 C C . VAL A 1 92 ? -3.194 -10.065 -10.232 1.00 92.19 92 VAL A C 1
ATOM 640 O O . VAL A 1 92 ? -2.293 -10.898 -10.071 1.00 92.19 92 VAL A O 1
ATOM 643 N N . PRO A 1 93 ? -3.416 -9.070 -9.347 1.00 92.50 93 PRO A N 1
ATOM 644 C CA . PRO A 1 93 ? -2.605 -8.895 -8.151 1.00 92.50 93 PRO A CA 1
ATOM 645 C C . PRO A 1 93 ? -2.535 -10.152 -7.265 1.00 92.50 93 PRO A C 1
ATOM 647 O O . PRO A 1 93 ? -3.541 -10.856 -7.112 1.00 92.50 93 PRO A O 1
ATOM 650 N N . PRO A 1 94 ? -1.393 -10.423 -6.601 1.00 93.88 94 PRO A N 1
ATOM 651 C CA . PRO A 1 94 ? -1.246 -11.597 -5.747 1.00 93.88 94 PRO A CA 1
ATOM 652 C C . PRO A 1 94 ? -2.256 -11.612 -4.592 1.00 93.88 94 PRO A C 1
ATOM 654 O O . PRO A 1 94 ? -2.374 -10.643 -3.841 1.00 93.88 94 PRO A O 1
ATOM 657 N N . ALA A 1 95 ? -2.914 -12.753 -4.360 1.00 97.00 95 ALA A N 1
ATOM 658 C CA . ALA A 1 95 ? -3.898 -12.909 -3.279 1.00 97.00 95 ALA A CA 1
ATOM 659 C C . ALA A 1 95 ? -3.334 -12.595 -1.874 1.00 97.00 95 ALA A C 1
ATOM 661 O O . ALA A 1 95 ? -4.079 -12.188 -0.978 1.00 97.00 95 ALA A O 1
ATOM 662 N N . ALA A 1 96 ? -2.017 -12.747 -1.690 1.00 96.88 96 ALA A N 1
ATOM 663 C CA . ALA A 1 96 ? -1.308 -12.397 -0.461 1.00 96.88 96 ALA A CA 1
ATOM 664 C C . ALA A 1 96 ? -1.450 -10.909 -0.091 1.00 96.88 96 ALA A C 1
ATOM 666 O O . ALA A 1 96 ? -1.578 -10.596 1.090 1.00 96.88 96 ALA A O 1
ATOM 667 N N . VAL A 1 97 ? -1.514 -10.006 -1.078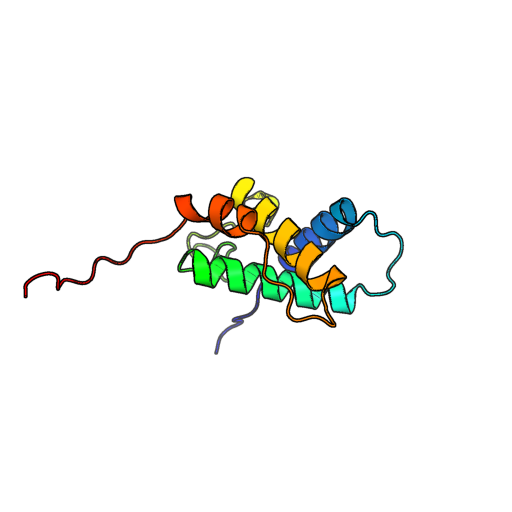 1.00 98.12 97 VAL A N 1
ATOM 668 C CA . VAL A 1 97 ? -1.698 -8.562 -0.850 1.00 98.12 97 VAL A CA 1
ATOM 669 C C . VAL A 1 97 ? -3.010 -8.307 -0.107 1.00 98.12 97 VAL A C 1
ATOM 671 O O . VAL A 1 97 ? -3.027 -7.700 0.962 1.00 98.12 97 VAL A O 1
ATOM 674 N N . ALA A 1 98 ? -4.115 -8.863 -0.613 1.00 97.31 98 ALA A N 1
ATOM 675 C CA . ALA A 1 98 ? -5.411 -8.740 0.045 1.00 97.31 98 ALA A CA 1
ATOM 676 C C . ALA A 1 98 ? -5.417 -9.410 1.430 1.00 97.31 98 ALA A C 1
ATOM 678 O O . ALA A 1 98 ? -6.042 -8.895 2.356 1.00 97.31 98 ALA A O 1
ATOM 679 N N . ALA A 1 99 ? -4.727 -10.544 1.595 1.00 98.25 99 ALA A N 1
ATOM 680 C CA . ALA A 1 99 ? -4.630 -11.229 2.883 1.00 98.25 99 ALA A CA 1
ATOM 681 C C . ALA A 1 99 ? -3.951 -10.367 3.962 1.00 98.25 99 ALA A C 1
ATOM 683 O O . ALA A 1 99 ? -4.456 -10.313 5.083 1.00 98.25 99 ALA A O 1
ATOM 684 N N . LEU A 1 100 ? -2.878 -9.651 3.611 1.00 98.44 100 LEU A N 1
ATOM 685 C CA . LEU A 1 100 ? -2.167 -8.740 4.516 1.00 98.44 100 LEU A CA 1
ATOM 686 C C . LEU A 1 100 ? -3.037 -7.560 4.966 1.00 98.44 100 LEU A C 1
ATOM 688 O O . LEU A 1 100 ? -2.954 -7.125 6.113 1.00 98.44 100 LEU A O 1
ATOM 692 N N . TRP A 1 101 ? -3.899 -7.054 4.084 1.00 98.19 101 TRP A N 1
ATOM 693 C CA . TRP A 1 101 ? -4.721 -5.876 4.367 1.00 98.19 101 TRP A CA 1
ATOM 694 C C . TRP A 1 101 ? -6.047 -6.185 5.063 1.00 98.19 101 TRP A C 1
ATOM 696 O O . TRP A 1 101 ? -6.627 -5.300 5.692 1.00 98.19 101 TRP A O 1
ATOM 706 N N . ARG A 1 102 ? -6.551 -7.425 4.972 1.00 97.44 102 ARG A N 1
ATOM 707 C CA . ARG A 1 102 ? -7.851 -7.832 5.546 1.00 97.44 102 ARG A CA 1
ATOM 708 C C . ARG A 1 102 ? -8.051 -7.415 7.013 1.00 97.44 102 ARG A C 1
ATOM 710 O O . ARG A 1 102 ? -9.130 -6.893 7.290 1.00 97.44 102 ARG A O 1
ATOM 717 N N . PRO A 1 103 ? -7.075 -7.584 7.929 1.00 97.44 103 PRO A N 1
ATOM 718 C CA . PRO A 1 103 ? -7.237 -7.197 9.335 1.00 97.44 103 PRO A CA 1
ATOM 719 C C . PRO A 1 103 ? -7.396 -5.688 9.567 1.00 97.44 103 PRO A C 1
ATOM 721 O O . PRO A 1 103 ? -7.909 -5.284 10.603 1.00 97.44 103 PRO A O 1
ATOM 724 N N . TYR A 1 104 ? -6.973 -4.858 8.611 1.00 96.44 104 TYR A N 1
ATOM 725 C CA . TYR A 1 104 ? -6.961 -3.396 8.724 1.00 96.44 104 TYR A CA 1
ATOM 726 C C . TYR A 1 104 ? -8.176 -2.736 8.059 1.00 96.44 104 TYR A C 1
ATOM 728 O O . TYR A 1 104 ? -8.268 -1.510 8.006 1.00 96.44 104 TYR A O 1
ATOM 736 N N . ARG A 1 105 ? -9.121 -3.530 7.534 1.00 95.62 105 ARG A N 1
ATOM 737 C CA . ARG A 1 105 ? -10.318 -3.004 6.874 1.00 95.62 105 ARG A CA 1
ATOM 738 C C . ARG A 1 105 ? -11.261 -2.350 7.878 1.00 95.62 105 ARG A C 1
ATOM 740 O O . ARG A 1 105 ? -11.762 -2.996 8.796 1.00 95.62 105 ARG A O 1
ATOM 747 N N . ARG A 1 106 ? -11.594 -1.087 7.628 1.00 91.56 106 ARG A N 1
ATOM 748 C CA . ARG A 1 106 ? -12.672 -0.364 8.302 1.00 91.56 106 ARG A CA 1
ATOM 749 C C . ARG A 1 106 ? -14.012 -0.843 7.748 1.00 91.56 106 ARG A C 1
ATOM 751 O O . ARG A 1 106 ? -14.380 -0.536 6.614 1.00 91.56 106 ARG A O 1
ATOM 758 N N . LEU A 1 107 ? -14.743 -1.613 8.547 1.00 88.50 107 LEU A N 1
ATOM 759 C CA . LEU A 1 107 ? -16.088 -2.062 8.201 1.00 88.50 107 LEU A CA 1
ATOM 760 C C . LEU A 1 107 ? -17.099 -0.960 8.519 1.00 88.50 107 LEU A C 1
ATOM 762 O O . LEU A 1 107 ? -17.127 -0.427 9.626 1.00 88.50 107 LEU A O 1
ATOM 766 N N . ARG A 1 108 ? -17.948 -0.634 7.543 1.00 83.81 108 ARG A N 1
ATOM 767 C CA . ARG A 1 108 ? -19.144 0.178 7.767 1.00 83.81 108 ARG A CA 1
ATOM 768 C C . ARG A 1 108 ? -20.320 -0.769 7.939 1.00 83.81 108 ARG A C 1
ATOM 770 O O . ARG A 1 108 ? -20.626 -1.534 7.030 1.00 83.81 108 ARG A O 1
ATOM 777 N N . LEU A 1 109 ? -20.951 -0.727 9.105 1.00 84.25 109 LEU A N 1
ATOM 778 C CA . LEU A 1 109 ? -22.227 -1.391 9.324 1.00 84.25 109 LEU A CA 1
ATOM 779 C C . LEU A 1 109 ? -23.308 -0.487 8.728 1.00 84.25 109 LEU A C 1
ATOM 781 O O . LEU A 1 109 ? -23.548 0.609 9.232 1.00 84.25 109 LEU A O 1
ATOM 785 N N . SER A 1 110 ? -23.908 -0.915 7.621 1.00 82.00 110 SER A N 1
ATOM 786 C CA . SER A 1 110 ? -25.135 -0.293 7.128 1.00 82.00 110 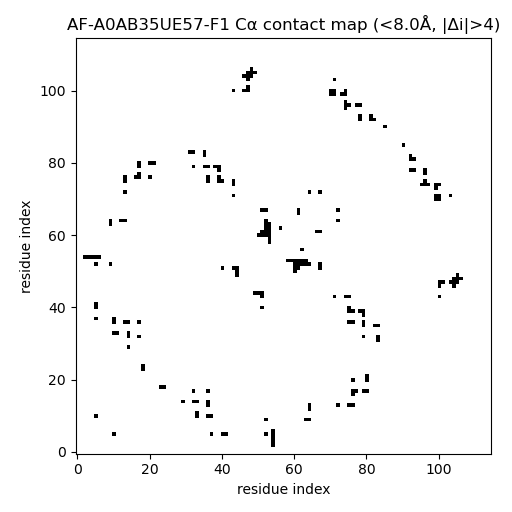SER A CA 1
ATOM 787 C C . SER A 1 110 ? -26.296 -0.751 8.014 1.00 82.00 110 SER A C 1
ATOM 789 O O . SER A 1 110 ? -26.326 -1.923 8.387 1.00 82.00 110 SER A O 1
ATOM 791 N N . PRO A 1 111 ? -27.252 0.127 8.355 1.00 80.44 111 PRO A N 1
ATOM 792 C CA . PRO A 1 111 ? -28.346 -0.205 9.271 1.00 80.44 111 PRO A CA 1
ATOM 793 C C . PRO A 1 111 ? -29.353 -1.237 8.731 1.00 80.44 111 PRO A C 1
ATOM 795 O O . PRO A 1 111 ? -30.290 -1.573 9.443 1.00 80.44 111 PRO A O 1
ATOM 798 N N . ASP A 1 112 ? -29.164 -1.761 7.517 1.00 73.56 112 ASP A N 1
ATOM 799 C CA . ASP A 1 112 ? -30.133 -2.624 6.847 1.00 73.56 112 ASP A CA 1
ATOM 800 C C . ASP A 1 112 ? -29.548 -4.005 6.510 1.00 73.56 112 ASP A C 1
ATOM 802 O O . ASP A 1 112 ? -28.843 -4.196 5.518 1.00 73.56 112 ASP A O 1
ATOM 806 N N . VAL A 1 113 ? -29.844 -4.963 7.390 1.00 64.56 113 VAL A N 1
ATOM 807 C CA . VAL A 1 113 ? -30.024 -6.390 7.083 1.00 64.56 113 VAL A CA 1
ATOM 808 C C . VAL A 1 113 ? -31.305 -6.793 7.814 1.00 64.56 113 VAL A C 1
ATOM 810 O O . VAL A 1 113 ? -31.281 -7.417 8.872 1.00 64.56 113 VAL A O 1
ATOM 813 N N . ALA A 1 114 ? -32.439 -6.328 7.302 1.00 61.19 114 ALA A N 1
ATOM 814 C CA . ALA A 1 114 ? -33.755 -6.832 7.667 1.00 61.19 114 ALA A CA 1
ATOM 815 C C . ALA A 1 114 ? -34.630 -6.824 6.407 1.00 61.19 114 ALA A C 1
ATOM 817 O O . ALA A 1 114 ? -35.330 -5.856 6.128 1.00 61.19 114 ALA A O 1
ATOM 818 N N . ALA A 1 115 ? -34.551 -7.915 5.643 1.00 53.50 115 ALA A N 1
ATOM 819 C CA . ALA A 1 115 ? -35.527 -8.281 4.623 1.00 53.50 115 ALA A CA 1
ATOM 820 C C . ALA A 1 115 ? -36.084 -9.665 4.961 1.00 53.50 115 ALA A C 1
ATOM 822 O O . ALA A 1 115 ? -35.263 -10.537 5.335 1.00 53.50 115 ALA A O 1
#

Foldseek 3Di:
DPQPFDDQQQLVVLLVLLCVVVVDDDCVCVVVLSVLLRVLQVVLQVLQVHHQEDSDPPPPHHPHLVSRPPLSSVLSSQRSNVCVVQVVHPDDRDPSSSVSSVVNHDDDDDPDPDD

Secondary structure (DSSP, 8-state):
----SPPHHHHHHHHHHHHHHHT--SSTTHHHHHHHHHHHHHHHHHHHTS-SB-SSTTSSSBSSGGGS-HHHHHHHHHHHHHHHHTTTS-PPPPHHHHHHHGGG------S----

pLDDT: mean 91.46, std 11.3, range [36.97, 98.44]

Mean predicted aligned error: 4.85 Å

Sequence (115 aa):
MGEQGVPVGVIAEAVAATREVLRLEGSAEAALLGRVCAAAILVCEAFVGGAIVARVAGDGAAESWDAVPAPVAQGVTMLAAHLFDHRESDAVPPAAVAALWRPYRRLRLSPDVAA

Solvent-accessible surface area (backbone atoms only — not comparable to full-atom values): 6829 Å² total; per-residue (Å²): 140,70,77,85,58,79,50,68,68,44,31,52,53,46,32,53,56,25,30,62,76,70,69,61,75,87,65,82,59,50,72,56,43,39,52,35,31,46,49,26,47,53,51,48,21,62,69,24,61,48,70,58,50,41,79,50,94,86,72,79,34,19,88,43,62,87,62,33,59,66,53,49,49,50,26,30,32,53,44,19,44,49,51,63,77,37,68,92,52,92,72,76,79,64,70,65,34,58,60,45,38,56,86,64,43,59,80,79,85,69,97,76,89,83,131

Radius of gyration: 15.25 Å; Cα contacts (8 Å, |Δi|>4): 115; chains: 1; bounding box: 56×33×33 Å